Protein AF-A0A968BSR4-F1 (afdb_monomer)

pLDDT: mean 88.71, std 9.81, range [54.72, 97.94]

Nearest PDB structures (foldseek):
  3ci0-assembly1_K  TM=8.702E-01  e=7.628E-04  Escherichia coli
  5vtm-assembly1_X  TM=8.370E-01  e=4.838E-02  Pseudomonas aeruginosa PAO1
  6m9y-assembly1_C  TM=7.019E-01  e=2.239E-01  Branchiostoma floridae
  3dfy-assembly2_P  TM=7.473E-01  e=1.105E+00  Thermotoga maritima MSB8
  2v2t-assembly1_A  TM=4.247E-01  e=3.271E+00  Mus musculus

Foldseek 3Di:
DPDDPWVVSVCPDPVNPPPSPDPVNVVDIPDDQKDWDWDWDDDPPDIKIKIWIWGADPVGDIDTPDMDIDDD

Secondary structure (DSSP, 8-state):
----SSHHHHHTSGGGTTT-SSSGGGT--S--SEEEEEEEEEETTEEEEEEEEEEEPTTS-EEEEEEEEPP-

Sequence (72 aa):
EEGYSDANAFLQEEALAGRGDGKLGKLVDVKSDYFVVTSQVQFGRITVNYQSMIQRSATGEARVLMRAQGSL

Structure (mmCIF, N/CA/C/O backbone):
data_AF-A0A968BSR4-F1
#
_entry.id   AF-A0A968BSR4-F1
#
loop_
_atom_site.group_PDB
_atom_site.id
_atom_site.type_symbol
_atom_site.label_atom_id
_atom_site.label_alt_id
_atom_site.label_comp_id
_atom_site.label_asym_id
_atom_site.label_entity_id
_atom_site.label_seq_id
_atom_site.pdbx_PDB_ins_code
_atom_site.Cartn_x
_atom_site.Cartn_y
_atom_site.Cartn_z
_atom_site.occupancy
_atom_site.B_iso_or_equiv
_atom_site.auth_seq_id
_atom_site.auth_comp_id
_atom_site.auth_asym_id
_atom_site.auth_atom_id
_atom_site.pdbx_PDB_model_num
ATOM 1 N N . GLU A 1 1 ? 16.784 -7.794 -0.151 1.00 61.12 1 GLU A N 1
ATOM 2 C CA . GLU A 1 1 ? 16.739 -7.110 -1.459 1.00 61.12 1 GLU A CA 1
ATOM 3 C C . GLU A 1 1 ? 15.732 -5.972 -1.355 1.00 61.12 1 GLU A C 1
ATOM 5 O O . GLU A 1 1 ? 14.673 -6.186 -0.779 1.00 61.12 1 GLU A O 1
ATOM 10 N N . GLU A 1 2 ? 16.085 -4.766 -1.804 1.00 81.25 2 GLU A N 1
ATOM 11 C CA . GLU A 1 2 ? 15.303 -3.524 -1.611 1.00 81.25 2 GLU A CA 1
ATOM 12 C C . GLU A 1 2 ? 14.201 -3.295 -2.673 1.00 81.25 2 GLU A C 1
ATOM 14 O O . GLU A 1 2 ? 13.623 -2.214 -2.744 1.00 81.25 2 GLU A O 1
ATOM 19 N N . GLY A 1 3 ? 13.857 -4.313 -3.471 1.00 87.88 3 GLY A N 1
ATOM 20 C CA . GLY A 1 3 ? 12.901 -4.181 -4.578 1.00 87.88 3 GLY A CA 1
ATOM 21 C C . GLY A 1 3 ? 13.451 -3.365 -5.758 1.00 87.88 3 GLY A C 1
ATOM 22 O O . GLY A 1 3 ? 14.632 -3.025 -5.796 1.00 87.88 3 GLY A O 1
ATOM 23 N N . TYR A 1 4 ? 12.598 -3.076 -6.745 1.00 92.38 4 TYR A N 1
ATOM 24 C CA . TYR A 1 4 ? 12.961 -2.304 -7.941 1.00 92.38 4 TYR A CA 1
ATOM 25 C C . TYR A 1 4 ? 12.740 -0.802 -7.727 1.00 92.38 4 TYR A C 1
ATOM 27 O O . TYR A 1 4 ? 11.721 -0.394 -7.170 1.00 92.38 4 TYR A O 1
ATOM 35 N N . SER A 1 5 ? 13.666 0.029 -8.216 1.00 90.56 5 SER A N 1
ATOM 36 C CA . SER A 1 5 ? 13.590 1.497 -8.116 1.00 90.5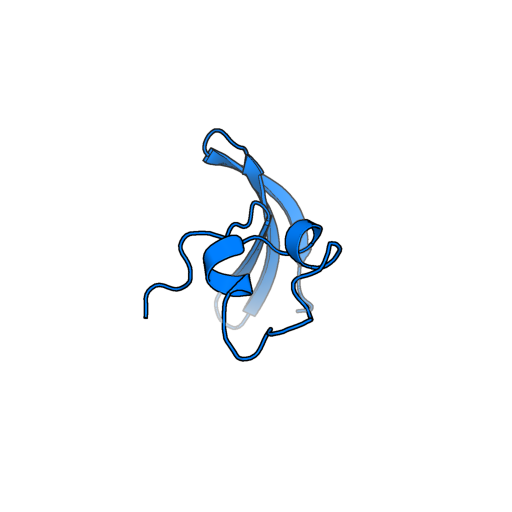6 5 SER A CA 1
ATOM 37 C C . SER A 1 5 ? 12.496 2.116 -8.987 1.00 90.56 5 SER A C 1
ATOM 39 O O . SER A 1 5 ? 11.965 3.180 -8.666 1.00 90.56 5 SER A O 1
ATOM 41 N N . ASP A 1 6 ? 12.174 1.460 -10.100 1.00 90.00 6 ASP A N 1
ATOM 42 C CA . ASP A 1 6 ? 11.182 1.884 -11.078 1.00 90.00 6 ASP A CA 1
ATOM 43 C C . ASP A 1 6 ? 10.679 0.684 -11.894 1.00 90.00 6 ASP A C 1
ATOM 45 O O . ASP A 1 6 ? 11.286 -0.391 -11.919 1.00 90.00 6 ASP A O 1
ATOM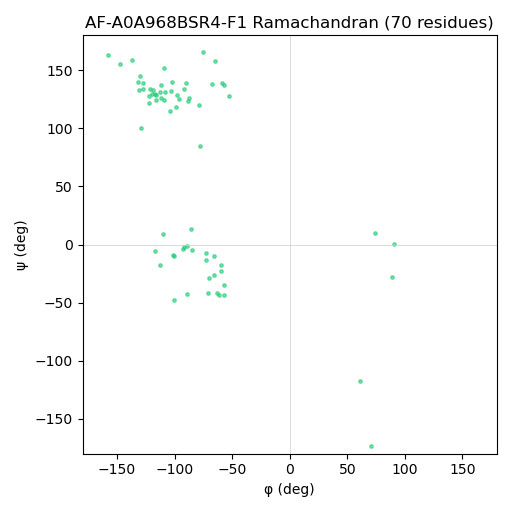 49 N N . ALA A 1 7 ? 9.541 0.866 -12.565 1.00 89.62 7 ALA A N 1
ATOM 50 C CA . ALA A 1 7 ? 8.916 -0.196 -13.344 1.00 89.62 7 ALA A CA 1
ATOM 51 C C . ALA A 1 7 ? 9.755 -0.627 -14.560 1.00 89.62 7 ALA A C 1
ATOM 53 O O . ALA A 1 7 ? 9.643 -1.773 -14.986 1.00 89.62 7 ALA A O 1
ATOM 54 N N . ASN A 1 8 ? 10.609 0.243 -15.117 1.00 87.56 8 ASN A N 1
ATOM 55 C CA . ASN A 1 8 ? 11.430 -0.126 -16.272 1.00 87.56 8 ASN A CA 1
ATOM 56 C C . ASN A 1 8 ? 12.526 -1.110 -15.867 1.00 87.56 8 ASN A C 1
ATOM 58 O O . ASN A 1 8 ? 12.742 -2.082 -16.584 1.00 87.56 8 ASN A O 1
ATOM 62 N N . ALA A 1 9 ? 13.165 -0.894 -14.714 1.00 89.19 9 ALA A N 1
ATOM 63 C CA . ALA A 1 9 ? 14.136 -1.829 -14.155 1.00 89.19 9 ALA A CA 1
ATOM 64 C C . ALA A 1 9 ? 13.516 -3.221 -13.948 1.00 89.19 9 ALA A C 1
ATOM 66 O O . ALA A 1 9 ? 14.106 -4.222 -14.340 1.00 89.19 9 ALA A O 1
ATOM 67 N N . PHE A 1 10 ? 12.285 -3.278 -13.428 1.00 89.56 10 PHE A N 1
ATOM 68 C CA . PHE A 1 10 ? 11.540 -4.533 -13.296 1.00 89.56 10 PHE A CA 1
ATOM 69 C C . PHE A 1 10 ? 11.267 -5.203 -14.651 1.00 89.56 10 PHE A C 1
ATOM 71 O O . PHE A 1 10 ? 11.441 -6.407 -14.796 1.00 89.56 10 PHE A O 1
ATOM 78 N N . LEU A 1 11 ? 10.857 -4.440 -15.668 1.00 88.06 11 LEU A N 1
ATOM 79 C CA . LEU A 1 11 ? 10.486 -4.979 -16.984 1.00 88.06 11 LEU A CA 1
ATOM 80 C C . LEU A 1 11 ? 11.675 -5.459 -17.830 1.00 88.06 11 LEU A C 1
ATOM 82 O O . LEU A 1 11 ? 11.457 -6.135 -18.834 1.00 88.06 11 LEU A O 1
ATOM 86 N N . GLN A 1 12 ? 12.904 -5.107 -17.449 1.00 88.44 12 GLN A N 1
ATOM 87 C CA . GLN A 1 12 ? 14.132 -5.553 -18.114 1.00 88.44 12 GLN A CA 1
ATOM 88 C C . GLN A 1 12 ? 14.628 -6.920 -17.625 1.00 88.44 12 GLN A C 1
ATOM 90 O O . GLN A 1 12 ? 15.585 -7.449 -18.188 1.00 88.44 12 GLN A O 1
ATOM 95 N N . GLU A 1 13 ? 13.981 -7.503 -16.615 1.00 88.94 13 GLU A N 1
ATOM 96 C CA . GLU A 1 13 ? 14.309 -8.839 -16.127 1.00 88.94 13 GLU A CA 1
ATOM 97 C C . GLU A 1 13 ? 14.173 -9.896 -17.224 1.00 88.94 13 GLU A C 1
ATOM 99 O O . GLU A 1 13 ? 13.200 -9.916 -17.983 1.00 88.94 13 GLU A O 1
ATOM 104 N N . GLU A 1 14 ? 15.121 -10.835 -17.269 1.00 89.12 14 GLU A N 1
ATOM 105 C CA . GLU A 1 14 ? 15.147 -11.904 -18.277 1.00 89.12 14 GLU A CA 1
ATOM 106 C C . GLU A 1 14 ? 13.846 -12.726 -18.264 1.00 89.12 14 GLU A C 1
ATOM 108 O O . GLU A 1 14 ? 13.315 -13.094 -19.313 1.00 89.12 14 GLU A O 1
ATOM 113 N N . ALA A 1 15 ? 13.260 -12.923 -17.079 1.00 87.88 15 ALA A N 1
ATOM 114 C CA . ALA A 1 15 ? 11.978 -13.602 -16.893 1.00 87.88 15 ALA A CA 1
ATOM 115 C C . ALA A 1 15 ? 10.795 -12.925 -17.621 1.00 87.88 15 ALA A C 1
ATOM 117 O O . ALA A 1 15 ? 9.746 -13.548 -17.819 1.00 87.88 15 ALA A O 1
ATOM 118 N N . LEU A 1 16 ? 10.947 -11.658 -18.012 1.00 85.50 16 LEU A N 1
ATOM 119 C CA . LEU A 1 16 ? 9.949 -10.850 -18.711 1.00 85.50 16 LEU A CA 1
ATOM 120 C C . LEU A 1 16 ? 10.327 -10.557 -20.172 1.00 85.50 16 LEU A C 1
ATOM 122 O O . LEU A 1 16 ? 9.618 -9.799 -20.842 1.00 85.50 16 LEU A O 1
ATOM 126 N N . ALA A 1 17 ? 11.382 -11.189 -20.700 1.00 83.38 17 ALA A N 1
ATOM 127 C CA . ALA A 1 17 ? 11.797 -11.034 -22.090 1.00 83.38 17 ALA A CA 1
ATOM 128 C C . ALA A 1 17 ? 10.632 -11.306 -23.067 1.00 83.38 17 ALA A C 1
ATOM 130 O O . ALA A 1 17 ? 9.941 -12.325 -22.990 1.00 83.38 17 ALA A O 1
ATOM 131 N N . GLY A 1 18 ? 10.388 -10.359 -23.980 1.00 79.81 18 GLY A N 1
ATOM 132 C CA . GLY A 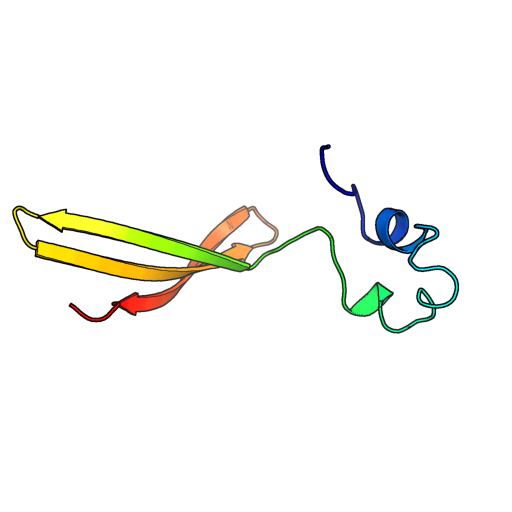1 18 ? 9.291 -10.414 -24.959 1.00 79.81 18 GLY A CA 1
ATOM 133 C C . GLY A 1 18 ? 7.887 -10.147 -24.394 1.00 79.81 18 GLY A C 1
ATOM 134 O O . GLY A 1 18 ? 6.900 -10.388 -25.087 1.00 79.81 18 GLY A O 1
ATOM 135 N N . ARG A 1 19 ? 7.770 -9.700 -23.132 1.00 77.12 19 ARG A N 1
ATOM 136 C CA . ARG A 1 19 ? 6.493 -9.338 -22.480 1.00 77.12 19 ARG A CA 1
ATOM 137 C C . ARG A 1 19 ? 6.396 -7.861 -22.076 1.00 77.12 19 ARG A C 1
ATOM 139 O O . ARG A 1 19 ? 5.337 -7.432 -21.615 1.00 77.12 19 ARG A O 1
ATOM 146 N N . GLY A 1 20 ? 7.469 -7.084 -22.240 1.00 65.56 20 GLY A N 1
ATOM 147 C CA . GLY A 1 20 ? 7.530 -5.655 -21.893 1.00 65.56 20 GLY A CA 1
ATOM 148 C C . GLY A 1 20 ? 6.749 -4.740 -22.850 1.00 65.56 20 GLY A C 1
ATOM 149 O O . GLY A 1 20 ? 6.582 -3.545 -22.604 1.00 65.56 20 GLY A O 1
ATOM 150 N N . ASP A 1 21 ? 6.241 -5.306 -23.937 1.00 64.94 21 ASP A N 1
ATOM 151 C CA . ASP A 1 21 ? 5.774 -4.627 -25.132 1.00 64.94 21 ASP A CA 1
ATOM 152 C C . ASP A 1 21 ? 4.371 -4.017 -24.907 1.00 64.94 21 ASP A C 1
ATOM 154 O O . ASP A 1 21 ? 3.317 -4.587 -25.198 1.00 64.94 21 ASP A O 1
ATOM 158 N N . GLY A 1 22 ? 4.347 -2.811 -24.339 1.00 65.44 22 GLY A N 1
ATOM 159 C CA . GLY A 1 22 ? 3.283 -1.816 -24.521 1.00 65.44 22 GLY A CA 1
ATOM 160 C C . GLY A 1 22 ? 2.087 -1.856 -23.563 1.00 65.44 22 GLY A C 1
ATOM 161 O O . GLY A 1 22 ? 1.499 -0.798 -23.319 1.00 65.44 22 GLY A O 1
ATOM 162 N N . LYS A 1 23 ? 1.722 -3.018 -23.000 1.00 72.94 23 LYS A N 1
ATOM 163 C CA . LYS A 1 23 ? 0.605 -3.121 -22.031 1.00 72.94 23 LYS A CA 1
ATOM 164 C C . LYS A 1 23 ? 1.065 -3.189 -20.578 1.00 72.94 23 LYS A C 1
ATOM 166 O O . LYS A 1 23 ? 0.549 -2.441 -19.757 1.00 72.94 23 LYS A O 1
ATOM 171 N N . LEU A 1 24 ? 2.044 -4.039 -20.265 1.00 78.94 24 LEU A N 1
ATOM 172 C CA . LEU A 1 24 ? 2.514 -4.232 -18.889 1.00 78.94 24 LEU A CA 1
ATOM 173 C C . LEU A 1 24 ? 3.133 -2.958 -18.300 1.00 78.94 24 LEU A C 1
ATOM 175 O O . LEU A 1 24 ? 2.785 -2.579 -17.186 1.00 78.94 24 LEU A O 1
ATOM 179 N N . GLY A 1 25 ? 3.933 -2.228 -19.082 1.00 77.44 25 GLY A N 1
ATOM 180 C CA . GLY A 1 25 ? 4.541 -0.967 -18.637 1.00 77.44 25 GLY A CA 1
ATOM 181 C C . GLY A 1 25 ? 3.564 0.177 -18.354 1.00 77.44 25 GLY A C 1
ATOM 182 O O . GLY A 1 25 ? 3.969 1.186 -17.796 1.00 77.44 25 GLY A O 1
ATOM 183 N N . LYS A 1 26 ? 2.281 0.037 -18.713 1.00 81.25 26 LYS A N 1
ATOM 184 C CA . LYS A 1 26 ? 1.228 1.004 -18.351 1.00 81.25 26 LYS A CA 1
ATOM 185 C C . LYS A 1 26 ? 0.368 0.549 -17.172 1.00 81.25 26 LYS A C 1
ATOM 187 O O . LYS A 1 26 ? -0.470 1.317 -16.712 1.00 81.25 26 LYS A O 1
ATOM 192 N N . LEU A 1 27 ? 0.510 -0.705 -16.750 1.00 85.56 27 LEU A N 1
ATOM 193 C CA . LEU A 1 27 ? -0.339 -1.341 -15.741 1.00 85.56 27 LEU A CA 1
ATOM 194 C C . LEU A 1 27 ? 0.412 -1.649 -14.445 1.00 85.56 27 LEU A C 1
ATOM 196 O O . LEU A 1 27 ? -0.229 -1.895 -13.428 1.00 85.56 27 LEU A O 1
ATOM 200 N N . VAL A 1 28 ? 1.743 -1.666 -14.491 1.00 88.75 28 VAL A N 1
ATOM 201 C CA . VAL A 1 28 ? 2.599 -1.978 -13.349 1.00 88.75 28 VAL A CA 1
ATOM 202 C C . VAL A 1 28 ? 3.362 -0.731 -12.932 1.00 88.75 28 VAL A C 1
ATOM 204 O O . VAL A 1 28 ? 3.891 -0.002 -13.767 1.00 88.75 28 VAL A O 1
ATOM 207 N N . ASP A 1 29 ? 3.431 -0.528 -11.625 1.00 91.06 29 ASP A N 1
ATOM 208 C CA . ASP A 1 29 ? 4.247 0.487 -10.977 1.00 91.06 29 ASP A CA 1
ATOM 209 C C . ASP A 1 29 ? 4.918 -0.150 -9.749 1.00 91.06 29 ASP A C 1
ATOM 211 O O . ASP A 1 29 ? 4.462 -1.170 -9.229 1.00 91.06 29 ASP A O 1
ATOM 215 N N . VAL A 1 30 ? 6.013 0.449 -9.292 1.00 92.50 30 VAL A N 1
ATOM 216 C CA . VAL A 1 30 ? 6.712 0.080 -8.051 1.00 92.50 30 VAL A CA 1
ATOM 217 C C . VAL A 1 30 ? 6.209 0.887 -6.852 1.00 92.50 30 VAL A C 1
ATOM 219 O O . VAL A 1 30 ? 6.659 0.696 -5.722 1.00 92.50 30 VAL A O 1
ATOM 222 N N . LYS A 1 31 ? 5.277 1.815 -7.086 1.00 92.06 31 LYS A N 1
ATOM 223 C CA . LYS A 1 31 ? 4.650 2.655 -6.066 1.00 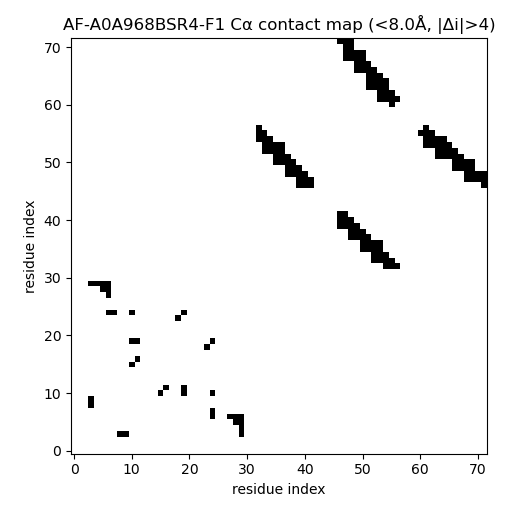92.06 31 LYS A CA 1
ATOM 224 C C . LYS A 1 31 ? 3.199 2.245 -5.849 1.00 92.06 31 LYS A C 1
ATOM 226 O O . LYS A 1 31 ? 2.523 1.770 -6.754 1.00 92.06 31 LYS A O 1
ATOM 231 N N . SER A 1 32 ? 2.713 2.487 -4.635 1.00 93.94 32 SER A N 1
ATOM 232 C CA . SER A 1 32 ? 1.288 2.439 -4.325 1.00 93.94 32 SER A CA 1
ATOM 233 C C . SER A 1 32 ? 0.858 3.726 -3.636 1.00 93.94 32 SER A C 1
ATOM 235 O O . SER A 1 32 ? 1.548 4.234 -2.744 1.00 93.94 32 SER A O 1
ATOM 237 N N . ASP A 1 33 ? -0.314 4.206 -4.031 1.00 96.38 33 ASP A N 1
ATOM 238 C CA . ASP A 1 33 ? -1.036 5.279 -3.354 1.00 96.38 33 ASP A CA 1
ATOM 239 C C . ASP A 1 33 ? -2.172 4.738 -2.485 1.00 96.38 33 ASP A C 1
ATOM 241 O O . ASP A 1 33 ? -2.747 5.483 -1.699 1.00 96.38 33 ASP A O 1
ATOM 245 N N . TYR A 1 34 ? -2.486 3.444 -2.581 1.00 96.62 34 TYR A N 1
ATOM 246 C CA . TYR A 1 34 ? -3.574 2.812 -1.844 1.00 96.62 34 TYR A CA 1
ATOM 247 C C . TYR A 1 34 ? -3.042 1.713 -0.928 1.00 96.62 34 TYR A C 1
ATOM 249 O O . TYR A 1 34 ? -2.258 0.852 -1.330 1.00 96.62 34 TYR A O 1
ATOM 257 N N . PHE A 1 35 ? -3.498 1.730 0.318 1.00 96.94 35 PHE A N 1
ATOM 258 C CA . PHE A 1 35 ? -3.066 0.814 1.363 1.00 96.94 35 PHE A CA 1
ATOM 259 C C . PHE A 1 35 ? -4.285 0.234 2.066 1.00 96.94 35 PHE A C 1
ATOM 261 O O . PHE A 1 35 ? -5.243 0.951 2.353 1.00 96.94 35 PHE A O 1
ATOM 268 N N . VAL A 1 36 ? -4.242 -1.056 2.385 1.00 95.88 36 VAL A N 1
ATOM 269 C CA . VAL A 1 36 ? -5.225 -1.681 3.272 1.00 95.88 36 VAL A CA 1
ATOM 270 C C . VAL A 1 36 ? -4.564 -1.890 4.623 1.00 95.88 36 VAL A C 1
ATOM 272 O O . VAL A 1 36 ? -3.611 -2.654 4.749 1.00 95.88 36 VAL A O 1
ATOM 275 N N . VAL A 1 37 ? -5.075 -1.202 5.638 1.00 95.75 37 VAL A N 1
ATOM 276 C CA . VAL A 1 37 ? -4.641 -1.365 7.023 1.00 95.75 37 VAL A CA 1
ATOM 277 C C . VAL A 1 37 ? -5.621 -2.282 7.729 1.00 95.75 37 VAL A C 1
ATOM 279 O O . VAL A 1 37 ? -6.804 -1.960 7.849 1.00 95.75 37 VAL A O 1
ATOM 282 N N . THR A 1 38 ? -5.117 -3.418 8.203 1.00 94.69 38 THR A N 1
ATOM 283 C CA . THR A 1 38 ? -5.872 -4.328 9.065 1.00 94.69 38 THR A CA 1
ATOM 284 C C . THR A 1 38 ? -5.522 -4.024 10.515 1.00 94.69 38 THR A C 1
ATOM 286 O O . THR A 1 38 ? -4.350 -4.008 10.885 1.00 94.69 38 THR A O 1
ATOM 289 N N . SER A 1 39 ? -6.531 -3.757 11.336 1.00 94.56 39 SER A N 1
ATOM 290 C CA . SER A 1 39 ? -6.378 -3.455 12.756 1.00 94.56 39 SER A CA 1
ATOM 291 C C . SER A 1 39 ? -7.167 -4.459 13.578 1.00 94.56 39 SER A C 1
ATOM 293 O O . SER A 1 39 ? -8.331 -4.723 13.287 1.00 9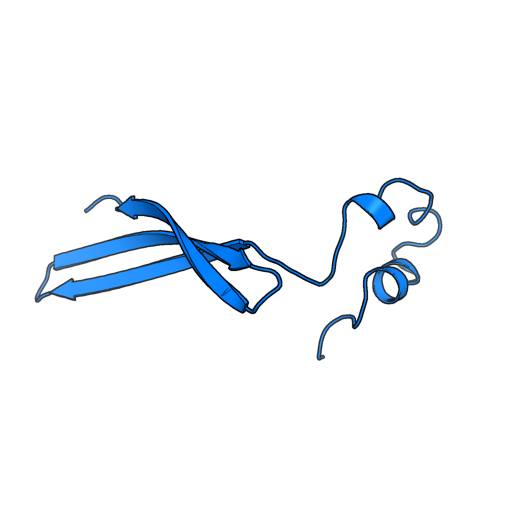4.56 39 SER A O 1
ATOM 29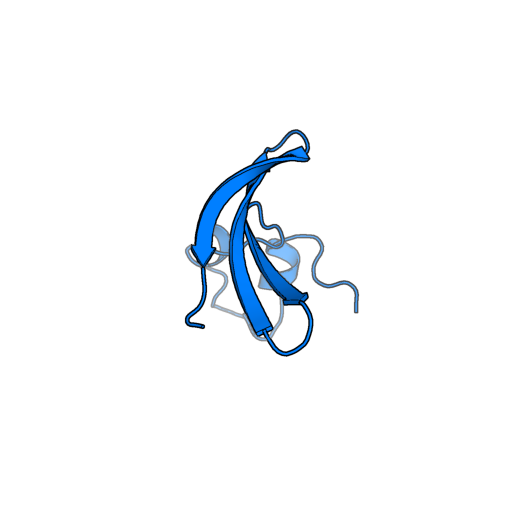5 N N . GLN A 1 40 ? -6.546 -4.986 14.625 1.00 94.56 40 GLN A N 1
ATOM 296 C CA . GLN A 1 40 ? -7.184 -5.872 15.586 1.00 94.56 40 GLN A CA 1
ATOM 297 C C . GLN A 1 40 ? -7.177 -5.180 16.944 1.00 94.56 40 GLN A C 1
ATOM 299 O O . GLN A 1 40 ? -6.127 -4.771 17.435 1.00 94.56 40 GLN A O 1
ATOM 304 N N . VAL A 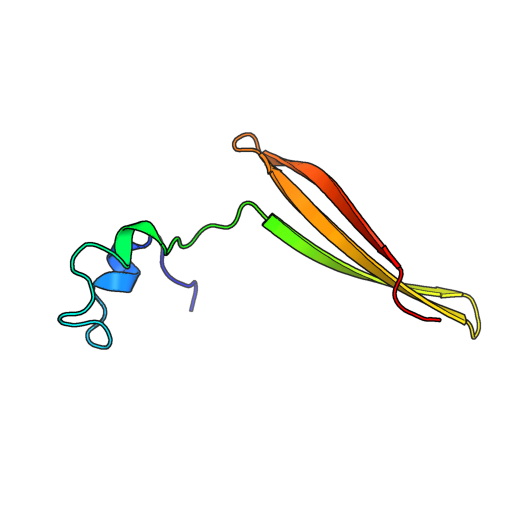1 41 ? -8.355 -5.027 17.538 1.00 92.81 41 VAL A N 1
ATOM 305 C CA . VAL A 1 41 ? -8.521 -4.441 18.868 1.00 92.81 41 VAL A CA 1
ATOM 306 C C . VAL A 1 41 ? -8.985 -5.537 19.813 1.00 92.81 41 VAL A C 1
ATOM 308 O O . VAL A 1 41 ? -9.980 -6.211 19.548 1.00 92.81 41 VAL A O 1
ATOM 311 N N . GLN A 1 42 ? -8.264 -5.714 20.918 1.00 95.38 42 GLN A N 1
ATOM 312 C CA . GLN A 1 42 ? -8.602 -6.678 21.9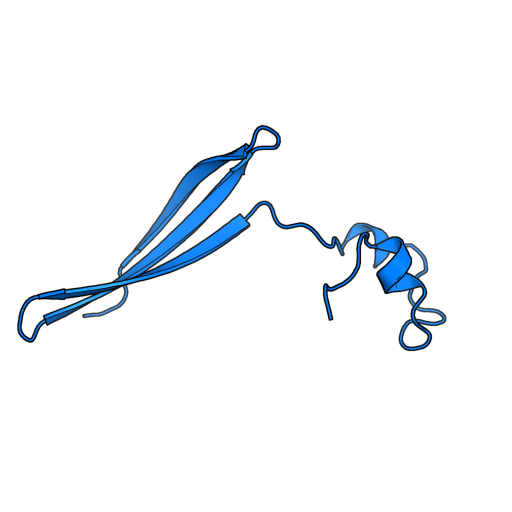57 1.00 95.38 42 GLN A CA 1
ATOM 313 C C . GLN A 1 42 ? -9.072 -5.945 23.213 1.00 95.38 42 GLN A C 1
ATOM 315 O O . GLN A 1 42 ? -8.357 -5.108 23.760 1.00 95.38 42 GLN A O 1
ATOM 320 N N . PHE A 1 43 ? -10.273 -6.281 23.681 1.00 93.00 43 PHE A N 1
ATOM 321 C CA . PHE A 1 43 ? -10.839 -5.764 24.922 1.00 93.00 43 PHE A CA 1
ATOM 322 C C . PHE A 1 43 ? -11.342 -6.930 25.780 1.00 93.00 43 PHE A C 1
ATOM 324 O O . PHE A 1 43 ? -12.403 -7.510 25.536 1.00 93.00 43 PHE A O 1
ATOM 331 N N . GLY A 1 44 ? -10.544 -7.325 26.776 1.00 95.06 44 GLY A N 1
ATOM 332 C CA . GLY A 1 44 ? -10.797 -8.532 27.562 1.00 95.06 44 GLY A CA 1
ATOM 333 C C . GLY A 1 44 ? -10.789 -9.787 26.680 1.00 95.06 44 GLY A C 1
ATOM 334 O O . GLY A 1 44 ? -9.769 -10.126 26.084 1.00 95.06 44 GLY A O 1
ATOM 335 N N . ARG A 1 45 ? -11.936 -10.476 26.604 1.00 93.44 45 ARG A N 1
ATOM 336 C CA . ARG A 1 45 ? -12.144 -11.662 25.747 1.00 93.44 45 ARG A CA 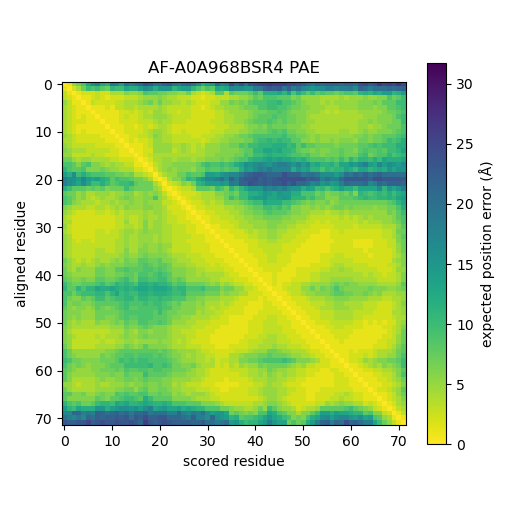1
ATOM 337 C C . ARG A 1 45 ? -12.733 -11.332 24.370 1.00 93.44 45 ARG A C 1
ATOM 339 O O . ARG A 1 45 ? -12.923 -12.244 23.576 1.00 93.44 45 ARG A O 1
ATOM 346 N N . ILE A 1 46 ? -13.063 -10.067 24.109 1.00 92.88 46 ILE A N 1
ATOM 347 C CA . ILE A 1 46 ? -13.640 -9.626 22.837 1.00 92.88 46 ILE A CA 1
ATOM 348 C C . ILE A 1 46 ? -12.505 -9.202 21.909 1.00 92.88 46 ILE A C 1
ATOM 350 O O . ILE A 1 46 ? -11.613 -8.444 22.301 1.00 92.88 46 ILE A O 1
ATOM 354 N N . THR A 1 47 ? -12.575 -9.659 20.665 1.00 93.19 47 THR A N 1
ATOM 355 C CA . THR A 1 47 ? -11.679 -9.259 19.583 1.00 93.19 47 THR A CA 1
ATOM 356 C C . THR A 1 47 ? -12.509 -8.622 18.483 1.00 93.19 47 THR A C 1
ATOM 358 O O . THR A 1 47 ? -13.495 -9.199 18.040 1.00 93.19 47 THR A O 1
ATOM 361 N N . VAL A 1 48 ? -12.109 -7.435 18.035 1.00 92.88 48 VAL A N 1
ATOM 362 C CA . VAL A 1 48 ? -12.756 -6.738 16.921 1.00 92.88 48 VAL A CA 1
ATOM 363 C C . VAL A 1 48 ? -11.724 -6.470 15.840 1.00 92.88 48 VAL A C 1
ATOM 365 O O . VAL A 1 48 ? -10.670 -5.895 16.111 1.00 92.88 48 VAL A O 1
ATOM 368 N N . ASN A 1 49 ? -12.036 -6.874 14.613 1.00 93.50 49 ASN A N 1
ATOM 369 C CA . ASN A 1 49 ? -11.188 -6.647 13.451 1.00 93.50 49 ASN A CA 1
ATOM 370 C C . ASN A 1 49 ? -11.742 -5.490 12.614 1.00 93.50 49 ASN A C 1
ATOM 372 O O . ASN A 1 49 ? -12.947 -5.395 12.395 1.00 93.50 49 ASN A O 1
ATOM 376 N N . TYR A 1 50 ? -10.860 -4.642 12.100 1.00 94.00 50 TYR A N 1
ATOM 377 C CA . TYR A 1 50 ? -11.185 -3.571 11.166 1.00 94.00 50 TYR A CA 1
ATOM 378 C C . TYR A 1 50 ? -10.249 -3.625 9.966 1.00 94.00 50 TYR A C 1
ATOM 380 O O . TYR A 1 50 ? -9.061 -3.907 10.099 1.00 94.00 50 TYR A O 1
ATOM 388 N N . GLN A 1 51 ? -10.779 -3.291 8.799 1.00 95.56 51 GLN A N 1
ATOM 389 C CA . GLN A 1 51 ? -10.027 -3.088 7.570 1.00 95.56 51 GLN A CA 1
ATOM 390 C C . GLN A 1 51 ? -10.305 -1.674 7.077 1.00 95.56 51 GLN A C 1
ATOM 392 O O . GLN A 1 51 ? -11.455 -1.300 6.852 1.00 95.56 51 GLN A O 1
ATOM 397 N N . SER A 1 52 ? -9.259 -0.867 6.935 1.00 96.62 52 SER A N 1
ATOM 398 C CA . SER A 1 52 ? -9.353 0.503 6.433 1.00 96.62 52 SER A CA 1
ATOM 399 C C . SER A 1 52 ? -8.599 0.622 5.121 1.00 96.62 52 SER A C 1
ATOM 401 O O . SER A 1 52 ? -7.425 0.269 5.055 1.00 96.62 52 SER A O 1
ATOM 403 N N . MET A 1 53 ? -9.250 1.158 4.092 1.00 97.44 53 MET A N 1
ATOM 404 C CA . MET A 1 53 ? -8.560 1.561 2.871 1.00 97.44 53 MET A CA 1
ATOM 405 C C . MET A 1 53 ? -8.084 2.999 3.031 1.00 97.44 53 MET A C 1
ATOM 407 O O . MET A 1 53 ? -8.886 3.900 3.294 1.00 97.44 53 MET A O 1
ATOM 411 N N . ILE A 1 54 ? -6.786 3.205 2.872 1.00 97.81 54 ILE A N 1
ATOM 412 C CA . ILE A 1 54 ? -6.119 4.495 2.977 1.00 97.81 54 ILE A CA 1
ATOM 413 C C . ILE A 1 54 ? -5.602 4.877 1.597 1.00 97.81 54 ILE A C 1
ATOM 415 O O . ILE A 1 54 ? -4.945 4.071 0.946 1.00 97.81 54 ILE A O 1
ATOM 419 N N . GLN A 1 55 ? -5.873 6.106 1.174 1.00 97.94 55 GLN A N 1
ATOM 420 C CA . GLN A 1 55 ? -5.228 6.729 0.027 1.00 97.94 55 GLN A CA 1
ATOM 421 C C . GLN A 1 55 ? -4.185 7.729 0.521 1.00 97.94 55 GLN A C 1
ATOM 423 O O . GLN A 1 55 ? -4.484 8.556 1.385 1.00 97.94 55 GLN A O 1
ATOM 428 N N . ARG A 1 56 ? -2.983 7.673 -0.043 1.00 97.44 56 ARG A N 1
ATOM 429 C CA . ARG A 1 56 ? -1.935 8.675 0.112 1.00 97.44 56 ARG A CA 1
ATOM 430 C C . ARG A 1 56 ? -1.961 9.610 -1.095 1.00 97.44 56 ARG A C 1
ATOM 432 O O . ARG A 1 56 ? -1.973 9.150 -2.231 1.00 97.44 56 ARG A O 1
ATOM 439 N N . SER A 1 57 ? -1.998 10.916 -0.860 1.00 95.50 57 SER A N 1
ATOM 440 C CA . SER A 1 57 ? -1.889 11.917 -1.920 1.00 95.50 57 SER A CA 1
ATOM 441 C C . SER A 1 57 ? -0.444 12.040 -2.416 1.00 95.50 57 SER A C 1
ATOM 443 O O . SER A 1 57 ? 0.503 11.638 -1.737 1.00 95.50 57 SER A O 1
ATOM 445 N N . ALA A 1 58 ? -0.256 12.698 -3.561 1.00 92.88 58 ALA A N 1
ATOM 446 C CA . ALA A 1 58 ? 1.074 13.032 -4.073 1.00 92.88 58 ALA A CA 1
ATOM 447 C C . ALA A 1 58 ? 1.899 13.916 -3.111 1.00 92.88 58 ALA A C 1
ATOM 449 O O . ALA A 1 58 ? 3.125 13.911 -3.177 1.00 92.88 58 ALA A O 1
ATOM 450 N N . THR A 1 59 ? 1.245 14.658 -2.207 1.00 94.25 59 THR A N 1
ATOM 451 C CA . THR A 1 59 ? 1.895 15.491 -1.178 1.00 94.25 59 THR A CA 1
ATOM 452 C C . THR A 1 59 ? 2.175 14.736 0.125 1.00 94.25 59 THR A C 1
ATOM 454 O O . THR A 1 59 ? 2.754 15.305 1.046 1.00 94.25 59 THR A O 1
ATOM 457 N N . GLY A 1 60 ? 1.796 13.456 0.212 1.00 92.06 60 GLY A N 1
ATOM 458 C CA . GLY A 1 60 ? 2.023 12.604 1.381 1.00 92.06 60 GLY A CA 1
ATOM 459 C C . GLY A 1 60 ? 0.899 12.621 2.419 1.00 92.06 60 GLY A C 1
ATOM 460 O O . GLY A 1 60 ? 0.992 11.905 3.415 1.00 92.06 60 GLY A O 1
ATOM 461 N N . GLU A 1 61 ? -0.177 13.377 2.196 1.00 96.75 61 GLU A N 1
ATOM 462 C CA . GLU A 1 61 ? -1.350 13.346 3.072 1.00 96.75 61 GLU A CA 1
ATOM 463 C C . GLU A 1 61 ? -2.053 11.989 2.975 1.00 96.75 61 GLU A C 1
ATOM 465 O O . GLU A 1 61 ? -2.233 11.450 1.884 1.00 96.75 61 GLU A O 1
ATOM 470 N N . ALA A 1 62 ? -2.485 11.439 4.110 1.00 97.12 62 ALA A N 1
ATOM 471 C CA . ALA A 1 62 ? -3.195 10.166 4.165 1.00 97.12 62 ALA A CA 1
ATOM 472 C C . ALA A 1 62 ? -4.676 10.379 4.495 1.00 97.12 62 ALA A C 1
ATOM 474 O O . ALA A 1 62 ? -5.023 11.051 5.467 1.00 97.12 62 ALA A O 1
ATOM 475 N N . ARG A 1 63 ? -5.561 9.752 3.718 1.00 97.38 63 ARG A N 1
ATOM 476 C CA . ARG A 1 63 ? -7.012 9.810 3.908 1.00 97.38 63 ARG A CA 1
ATOM 477 C C . ARG A 1 63 ? -7.606 8.412 3.970 1.00 97.38 63 ARG A C 1
ATOM 479 O O . ARG A 1 63 ? -7.339 7.581 3.110 1.00 97.38 63 ARG A O 1
ATOM 486 N N . VAL A 1 64 ? -8.482 8.170 4.944 1.00 97.12 64 VAL A N 1
ATOM 487 C CA . VAL A 1 64 ? -9.289 6.943 4.977 1.00 97.12 64 VAL A CA 1
ATOM 488 C C . VAL A 1 64 ? -10.458 7.083 4.006 1.00 97.12 64 VAL A C 1
ATOM 490 O O . VAL A 1 64 ? -11.281 7.985 4.159 1.00 97.12 64 VAL A O 1
ATOM 493 N N . LEU A 1 65 ? -10.524 6.193 3.017 1.00 97.00 65 LEU A N 1
ATOM 494 C CA . LEU A 1 65 ? -11.587 6.164 2.011 1.00 97.00 65 LEU A CA 1
ATOM 495 C C . LEU A 1 65 ? -12.774 5.311 2.447 1.00 97.00 65 LEU A C 1
ATOM 497 O O . LEU A 1 65 ? -13.922 5.706 2.269 1.00 97.00 65 LEU A O 1
ATOM 501 N N . MET A 1 66 ? -12.498 4.150 3.036 1.00 95.38 66 MET A N 1
ATOM 502 C CA . MET A 1 66 ? -13.520 3.227 3.523 1.00 95.38 66 MET A CA 1
ATOM 503 C C . MET A 1 66 ? -13.028 2.476 4.752 1.00 95.38 66 MET A C 1
ATOM 505 O O . MET A 1 66 ? -11.824 2.291 4.948 1.00 95.38 66 MET A O 1
ATOM 509 N N . ARG A 1 67 ? -13.984 2.030 5.566 1.00 95.62 67 ARG A N 1
ATOM 510 C CA . ARG A 1 67 ? -13.756 1.127 6.691 1.00 95.62 67 ARG A CA 1
ATOM 511 C C . ARG A 1 67 ? -14.759 -0.014 6.617 1.00 95.62 67 ARG A C 1
ATOM 513 O O . ARG A 1 67 ? -15.947 0.234 6.440 1.00 95.62 67 ARG A O 1
ATOM 520 N N . ALA A 1 68 ? -14.276 -1.233 6.785 1.00 92.62 68 ALA A N 1
ATOM 521 C CA . ALA A 1 68 ? -15.087 -2.417 7.004 1.00 92.62 68 ALA A CA 1
ATOM 522 C C . ALA A 1 68 ? -14.752 -2.976 8.388 1.00 92.62 68 ALA A C 1
ATOM 524 O O . ALA A 1 68 ? -13.582 -3.141 8.732 1.00 92.62 68 ALA A O 1
ATOM 525 N N . GLN A 1 69 ? -15.773 -3.241 9.193 1.00 88.19 69 GLN A N 1
ATOM 526 C CA . GLN A 1 69 ? -15.613 -4.000 10.426 1.00 88.19 69 GLN A CA 1
ATOM 527 C C . GLN A 1 69 ? -15.750 -5.484 10.075 1.00 88.19 69 GLN A C 1
ATOM 529 O O . GLN A 1 69 ? -16.719 -5.878 9.428 1.00 88.19 69 GLN A O 1
ATOM 534 N N . GLY A 1 70 ? -14.758 -6.288 10.454 1.00 73.62 70 GLY A N 1
ATOM 535 C CA . GLY A 1 70 ? -14.822 -7.739 10.315 1.00 73.62 70 GLY A CA 1
ATOM 536 C C . GLY A 1 70 ? -15.917 -8.324 11.207 1.00 73.62 70 GLY A C 1
ATOM 537 O O . GLY A 1 70 ? -16.330 -7.695 12.184 1.00 73.62 70 GLY A O 1
ATOM 538 N N . SER A 1 71 ? -16.392 -9.526 10.876 1.00 64.69 71 SER A N 1
ATOM 539 C CA . SER A 1 71 ? -17.349 -10.244 11.722 1.00 64.69 71 SER A CA 1
ATOM 540 C C . SER A 1 71 ? -16.778 -10.440 13.131 1.00 64.69 71 SER A C 1
ATOM 542 O O . SER A 1 71 ? -15.592 -10.756 13.271 1.00 64.69 71 SER A O 1
ATOM 544 N N . LEU A 1 72 ? -17.626 -10.224 14.141 1.00 54.72 72 LEU A N 1
ATOM 545 C CA . LEU A 1 72 ? -17.354 -10.545 15.546 1.00 54.72 72 LEU A CA 1
ATOM 546 C C . LEU A 1 72 ? -17.268 -12.058 15.759 1.00 54.72 72 LEU A C 1
ATOM 548 O O . LEU A 1 72 ? -18.048 -12.779 15.095 1.00 54.72 72 LEU A O 1
#

Radius of gyration: 18.35 Å; Cα contacts (8 Å, |Δi|>4): 91; chains: 1; bounding box: 34×29×53 Å

Solvent-accessible surface area (backbone atoms only — not comparable to full-atom values): 4620 Å² total; per-residue (Å²): 132,93,75,61,96,39,48,66,68,56,46,68,37,74,96,35,67,96,56,50,79,77,57,50,71,76,75,54,68,71,71,78,48,69,43,79,47,76,46,78,48,76,58,91,93,47,64,47,39,36,40,33,37,31,38,44,48,99,87,66,54,76,42,79,77,47,76,45,74,50,85,116

Mean predicted aligned error: 6.15 Å